Protein AF-A0A9P8ACZ1-F1 (afdb_monomer_lite)

Radius of gyration: 24.92 Å; chains: 1; bounding box: 60×39×73 Å

Foldseek 3Di:
DDQLVVQLVQLVVQAPDPSVVSSVVSVLVVLVVVLVVVVVVVVVVVVVVVVVVVVVVVVPPDDDDDDDDDDDPPPPPVPPPDSPDDRDDDDDDDDPPNCPVVSQVVSCVVVVHDDDDDDPVVVPPPPPDDDDVPPPPDPDDPDPPPDDDD

pLDDT: mean 72.42, std 18.94, range [36.62, 94.25]

Sequence (150 aa):
MATPRQLVEFLNQYIVGQENAKKVLSVAVFNHYSRVRANLSMVQAREDAYRNEVEQSENGIRTANIRPLRSQSSLLLPNPPSPMIEKSNVLVIGPTGSGKTLLARTLAKVLDVPFSVSDATSFTQAGCQSLSLRVPIDFSKKLCRRRRGR

Structure (mmCIF, N/CA/C/O backbone):
data_AF-A0A9P8ACZ1-F1
#
_entry.id   AF-A0A9P8ACZ1-F1
#
loop_
_atom_site.group_PDB
_atom_site.id
_atom_site.type_symbol
_atom_site.label_atom_id
_atom_site.label_alt_id
_atom_site.label_comp_id
_atom_site.label_asym_id
_atom_site.label_entity_id
_atom_site.label_seq_id
_atom_site.pdbx_PDB_ins_code
_atom_site.Cartn_x
_atom_site.Cartn_y
_atom_site.Cartn_z
_atom_site.occupancy
_atom_site.B_iso_or_equiv
_atom_site.auth_seq_id
_atom_site.auth_comp_id
_atom_site.auth_asym_id
_atom_site.auth_atom_id
_atom_site.pdbx_PDB_model_num
ATOM 1 N N . MET A 1 1 ? 0.980 1.783 -13.395 1.00 67.25 1 MET A N 1
ATOM 2 C CA . MET A 1 1 ? 1.137 1.891 -11.927 1.00 67.25 1 MET A CA 1
ATOM 3 C C . MET A 1 1 ? 0.516 3.202 -11.492 1.00 67.25 1 MET A C 1
ATOM 5 O O . MET A 1 1 ? 0.812 4.213 -12.118 1.00 67.25 1 MET A O 1
ATOM 9 N N . ALA A 1 2 ? -0.370 3.175 -10.496 1.00 80.75 2 ALA A N 1
ATOM 10 C CA . ALA A 1 2 ? -1.020 4.380 -9.985 1.00 80.75 2 ALA A CA 1
ATOM 11 C C . ALA A 1 2 ? 0.007 5.344 -9.369 1.00 80.75 2 ALA A C 1
ATOM 13 O O . ALA A 1 2 ? 1.025 4.914 -8.818 1.00 80.75 2 ALA A O 1
ATOM 14 N N . THR A 1 3 ? -0.259 6.648 -9.455 1.00 90.81 3 THR A N 1
ATOM 15 C CA . THR A 1 3 ? 0.575 7.643 -8.765 1.00 90.81 3 THR A CA 1
ATOM 16 C C . THR A 1 3 ? 0.344 7.562 -7.248 1.00 90.81 3 THR A C 1
ATOM 18 O O . THR A 1 3 ? -0.754 7.196 -6.819 1.00 90.81 3 THR A O 1
ATOM 21 N N . PRO A 1 4 ? 1.322 7.938 -6.398 1.00 92.19 4 PRO A N 1
ATOM 22 C CA . PRO A 1 4 ? 1.141 7.905 -4.943 1.00 92.19 4 PRO A CA 1
ATOM 23 C C . PRO A 1 4 ? -0.075 8.707 -4.464 1.00 92.19 4 PRO A C 1
ATOM 25 O O . PRO A 1 4 ? -0.735 8.315 -3.509 1.00 92.19 4 PRO A O 1
ATOM 28 N N . ARG A 1 5 ? -0.399 9.816 -5.145 1.00 93.25 5 ARG A N 1
ATOM 29 C CA . ARG A 1 5 ? -1.576 10.645 -4.838 1.00 93.25 5 ARG A CA 1
ATOM 30 C C . ARG A 1 5 ? -2.878 9.898 -5.093 1.00 93.25 5 ARG A C 1
ATOM 32 O O . ARG A 1 5 ? -3.735 9.861 -4.219 1.00 93.25 5 ARG A O 1
ATOM 39 N N . GLN A 1 6 ? -2.973 9.257 -6.253 1.00 92.75 6 GLN A N 1
ATOM 40 C CA . GLN A 1 6 ? -4.128 8.453 -6.625 1.00 92.75 6 GLN A CA 1
ATOM 41 C C . GLN A 1 6 ? -4.327 7.286 -5.646 1.00 92.75 6 GLN A C 1
ATOM 43 O O . GLN A 1 6 ? -5.449 6.986 -5.254 1.00 92.75 6 GLN A O 1
ATOM 48 N N . LEU A 1 7 ? -3.238 6.669 -5.176 1.00 92.19 7 LEU A N 1
ATOM 49 C CA . LEU A 1 7 ? -3.311 5.599 -4.181 1.00 92.19 7 LEU A CA 1
ATOM 50 C C . LEU A 1 7 ? -3.844 6.094 -2.825 1.00 92.19 7 LEU A C 1
ATOM 52 O O . LEU A 1 7 ? -4.696 5.436 -2.231 1.00 92.19 7 LEU A O 1
ATOM 56 N N . VAL A 1 8 ? -3.406 7.268 -2.355 1.00 93.44 8 VAL A N 1
ATOM 57 C CA . VAL A 1 8 ? -3.961 7.895 -1.139 1.00 93.44 8 VAL A CA 1
ATOM 58 C C . VAL A 1 8 ? -5.454 8.179 -1.298 1.00 93.44 8 VAL A C 1
ATOM 60 O O . VAL A 1 8 ? -6.221 7.929 -0.370 1.00 93.44 8 VAL A O 1
ATOM 63 N N . GLU A 1 9 ? -5.872 8.672 -2.461 1.00 92.56 9 GLU A N 1
ATOM 64 C CA . GLU A 1 9 ? -7.270 8.988 -2.751 1.00 92.56 9 GLU A CA 1
ATOM 65 C C . GLU A 1 9 ? -8.164 7.743 -2.707 1.00 92.56 9 GLU A C 1
ATOM 67 O O . GLU A 1 9 ? -9.210 7.759 -2.059 1.00 92.56 9 GLU A O 1
ATOM 72 N N . PHE A 1 10 ? -7.703 6.622 -3.266 1.00 90.56 10 PHE A N 1
ATOM 73 C CA . PHE A 1 10 ? -8.392 5.340 -3.115 1.00 90.56 10 PHE A CA 1
ATOM 74 C C . PHE A 1 10 ? -8.430 4.861 -1.659 1.00 90.56 10 PHE A C 1
ATOM 76 O O . PHE A 1 10 ? -9.474 4.418 -1.185 1.00 90.56 10 PHE A O 1
ATOM 83 N N . LEU A 1 11 ? -7.329 4.981 -0.907 1.00 91.62 11 LEU A N 1
ATOM 84 C CA . LEU A 1 11 ? -7.305 4.604 0.512 1.00 91.62 11 LEU A CA 1
ATOM 85 C C . LEU A 1 11 ? -8.270 5.446 1.363 1.00 91.62 11 LEU A C 1
ATOM 87 O O . LEU A 1 11 ? -8.793 4.939 2.356 1.00 91.62 11 LEU A O 1
ATOM 91 N N . ASN A 1 12 ? -8.544 6.697 0.978 1.00 93.31 12 ASN A N 1
ATOM 92 C CA . ASN A 1 12 ? -9.502 7.561 1.673 1.00 93.31 12 ASN A CA 1
ATOM 93 C C . ASN A 1 12 ? -10.936 7.008 1.644 1.00 93.31 12 ASN A C 1
ATOM 95 O O . ASN A 1 12 ? -11.677 7.243 2.593 1.00 93.31 12 ASN A O 1
ATOM 99 N N . GLN A 1 13 ? -11.317 6.248 0.612 1.00 91.62 13 GLN A N 1
ATOM 100 C CA . GLN A 1 13 ? -12.666 5.674 0.492 1.00 91.62 13 GLN A CA 1
ATOM 101 C C . GLN A 1 13 ? -12.935 4.563 1.517 1.00 91.62 13 GLN A C 1
ATOM 103 O O . GLN A 1 13 ? -14.079 4.312 1.883 1.00 91.62 13 GLN A O 1
ATOM 108 N N . TYR A 1 14 ? -11.880 3.901 1.993 1.00 90.31 14 TYR A N 1
ATOM 109 C CA . TYR A 1 14 ? -11.982 2.762 2.907 1.00 90.31 14 TYR A CA 1
ATOM 110 C C . TYR A 1 14 ? -11.518 3.087 4.330 1.00 90.31 14 TYR A C 1
ATOM 112 O O . TYR A 1 14 ? -11.825 2.344 5.261 1.00 90.31 14 TYR A O 1
ATOM 120 N N . ILE A 1 15 ? -10.713 4.142 4.500 1.00 91.44 15 ILE A N 1
ATOM 121 C CA . ILE A 1 15 ? -10.006 4.442 5.747 1.00 91.44 15 ILE A CA 1
ATOM 122 C C . ILE A 1 15 ? -10.133 5.930 6.048 1.00 91.44 15 ILE A C 1
ATOM 124 O O . ILE A 1 15 ? -9.483 6.784 5.431 1.00 91.44 15 ILE A O 1
ATOM 128 N N . VAL A 1 16 ? -10.950 6.213 7.056 1.00 91.38 16 VAL A N 1
ATOM 129 C CA . VAL A 1 16 ? -11.166 7.560 7.581 1.00 91.38 16 VAL A CA 1
ATOM 130 C C . VAL A 1 16 ? -9.985 7.956 8.474 1.00 91.38 16 VAL A C 1
ATOM 132 O O . VAL A 1 16 ? -9.544 7.175 9.319 1.00 91.38 16 VAL A O 1
ATOM 135 N N . GLY A 1 17 ? -9.462 9.170 8.280 1.00 91.19 17 GLY A N 1
ATOM 136 C CA . GLY A 1 17 ? -8.297 9.690 9.010 1.00 91.19 17 GLY A CA 1
ATOM 137 C C . GLY A 1 17 ? -6.965 9.051 8.594 1.00 91.19 17 GLY A C 1
ATOM 138 O O . GLY A 1 17 ? -6.853 8.481 7.510 1.00 91.19 17 GLY A O 1
ATOM 139 N N . GLN A 1 18 ? -5.948 9.116 9.462 1.00 89.75 18 GLN A N 1
ATOM 140 C CA . GLN A 1 18 ? -4.637 8.463 9.275 1.00 89.75 18 GLN A CA 1
ATOM 141 C C . GLN A 1 18 ? -3.892 8.919 8.001 1.00 89.75 18 GLN A C 1
ATOM 143 O O . GLN A 1 18 ? -3.336 8.114 7.247 1.00 89.75 18 GLN A O 1
ATOM 148 N N . GLU A 1 19 ? -3.869 10.227 7.742 1.00 92.94 19 GLU A N 1
ATOM 149 C CA . GLU A 1 19 ? -3.320 10.841 6.525 1.00 92.94 19 GLU A CA 1
ATOM 150 C C . GLU A 1 19 ? -1.836 10.514 6.348 1.00 92.94 19 GLU A C 1
ATOM 152 O O . GLU A 1 19 ? -1.396 10.164 5.250 1.00 92.94 19 GLU A O 1
ATOM 157 N N . ASN A 1 20 ? -1.069 10.576 7.439 1.00 92.31 20 ASN A N 1
ATOM 158 C CA . ASN A 1 20 ? 0.360 10.272 7.419 1.00 92.31 20 ASN A CA 1
ATOM 159 C C . ASN A 1 20 ? 0.619 8.804 7.067 1.00 92.31 20 ASN A C 1
ATOM 161 O O . ASN A 1 20 ? 1.460 8.525 6.214 1.00 92.31 20 ASN A O 1
ATOM 165 N N . ALA A 1 21 ? -0.141 7.869 7.643 1.00 92.31 21 ALA A N 1
ATOM 166 C CA . ALA A 1 21 ? 0.013 6.446 7.346 1.00 92.31 21 ALA A CA 1
ATOM 167 C C . ALA A 1 21 ? -0.293 6.140 5.871 1.00 92.31 21 ALA A C 1
ATOM 169 O O . ALA A 1 21 ? 0.463 5.418 5.220 1.00 92.31 21 ALA A O 1
ATOM 170 N N . LYS A 1 22 ? -1.354 6.743 5.315 1.00 92.88 22 LYS A N 1
ATOM 171 C CA . LYS A 1 22 ? -1.717 6.593 3.897 1.00 92.88 22 LYS A CA 1
ATOM 172 C C . LYS A 1 22 ? -0.626 7.121 2.965 1.00 92.88 22 LYS A C 1
ATOM 174 O O . LYS A 1 22 ? -0.267 6.437 2.005 1.00 92.88 22 LYS A O 1
ATOM 179 N N . LYS A 1 23 ? -0.062 8.298 3.257 1.00 93.50 23 LYS A N 1
ATOM 180 C CA . LYS A 1 23 ? 1.035 8.888 2.470 1.00 93.50 23 LYS A CA 1
ATOM 181 C C . LYS A 1 23 ? 2.289 8.014 2.504 1.00 93.50 23 LYS A C 1
ATOM 183 O O . LYS A 1 23 ? 2.814 7.677 1.445 1.00 93.50 23 LYS A O 1
ATOM 188 N N . VAL A 1 24 ? 2.730 7.607 3.698 1.00 92.69 24 VAL A N 1
ATOM 189 C CA . VAL A 1 24 ? 3.936 6.780 3.876 1.00 92.69 24 VAL A CA 1
ATOM 190 C C . VAL A 1 24 ? 3.791 5.443 3.156 1.00 92.69 24 VAL A C 1
ATOM 192 O O . VAL A 1 24 ? 4.68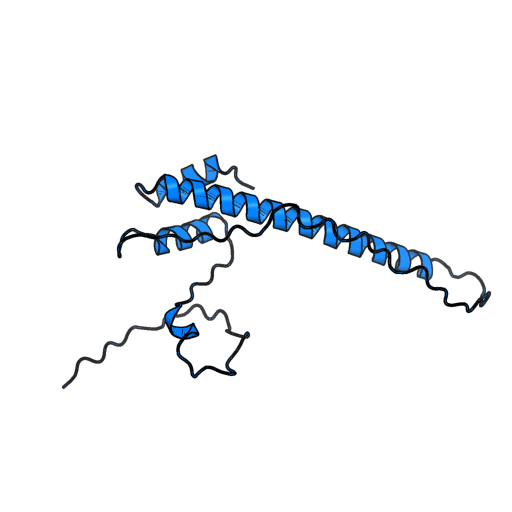6 5.055 2.409 1.00 92.69 24 VAL A O 1
ATOM 195 N N . LEU A 1 25 ? 2.650 4.765 3.309 1.00 91.50 25 LEU A N 1
ATOM 196 C CA . LEU A 1 25 ? 2.394 3.508 2.606 1.00 91.50 25 LEU A CA 1
ATOM 197 C C . LEU A 1 25 ? 2.379 3.680 1.091 1.00 91.50 25 LEU A C 1
ATOM 199 O O . LEU A 1 25 ? 2.949 2.856 0.382 1.00 91.50 25 LEU A O 1
ATOM 203 N N . SER A 1 26 ? 1.769 4.755 0.594 1.00 92.12 26 SER A N 1
ATOM 204 C CA . SER A 1 26 ? 1.680 4.989 -0.846 1.00 92.12 26 SER A CA 1
ATOM 205 C C . SER A 1 26 ? 3.055 5.212 -1.474 1.00 92.12 26 SER A C 1
ATOM 207 O O . SER A 1 26 ? 3.355 4.647 -2.525 1.00 92.12 26 SER A O 1
ATOM 209 N N . VAL A 1 27 ? 3.922 5.976 -0.803 1.00 91.94 27 VAL A N 1
ATOM 210 C CA . VAL A 1 27 ? 5.313 6.174 -1.234 1.00 91.94 27 VAL A CA 1
ATOM 211 C C . VAL A 1 27 ? 6.109 4.872 -1.127 1.00 91.94 27 VAL A C 1
ATOM 213 O O . VAL A 1 27 ? 6.811 4.513 -2.068 1.00 91.94 27 VAL A O 1
ATOM 216 N N . ALA A 1 28 ? 5.969 4.124 -0.029 1.00 91.31 28 ALA A N 1
ATOM 217 C CA . ALA A 1 28 ? 6.675 2.858 0.160 1.00 91.31 28 ALA A CA 1
ATOM 218 C C . ALA A 1 28 ? 6.324 1.830 -0.929 1.00 91.31 28 ALA A C 1
ATOM 220 O O . ALA A 1 28 ? 7.219 1.197 -1.490 1.00 91.31 28 ALA A O 1
ATOM 221 N N . VAL A 1 29 ? 5.040 1.703 -1.276 1.00 90.12 29 VAL A N 1
ATOM 222 C CA . VAL A 1 29 ? 4.567 0.838 -2.367 1.00 90.12 29 VAL A CA 1
ATOM 223 C C . VAL A 1 29 ? 5.116 1.298 -3.711 1.00 90.12 29 VAL A C 1
ATOM 225 O O . VAL A 1 29 ? 5.624 0.482 -4.478 1.00 90.12 29 VAL A O 1
ATOM 228 N N . PHE A 1 30 ? 5.038 2.595 -4.005 1.00 90.50 30 PHE A N 1
ATOM 229 C CA . PHE A 1 30 ? 5.541 3.137 -5.263 1.00 90.50 30 PHE A CA 1
ATOM 230 C C . PHE A 1 30 ? 7.046 2.888 -5.425 1.00 90.50 30 PHE A C 1
ATOM 232 O O . PHE A 1 30 ? 7.502 2.440 -6.482 1.00 90.50 30 PHE A O 1
ATOM 239 N N . ASN A 1 31 ? 7.807 3.099 -4.351 1.00 89.88 31 ASN A N 1
ATOM 240 C CA . ASN A 1 31 ? 9.234 2.807 -4.309 1.00 89.88 31 ASN A CA 1
ATOM 241 C C . ASN A 1 31 ? 9.486 1.307 -4.491 1.00 89.88 31 ASN A C 1
ATOM 243 O O . ASN A 1 31 ? 10.347 0.919 -5.277 1.00 89.88 31 ASN A O 1
ATOM 247 N N . HIS A 1 32 ?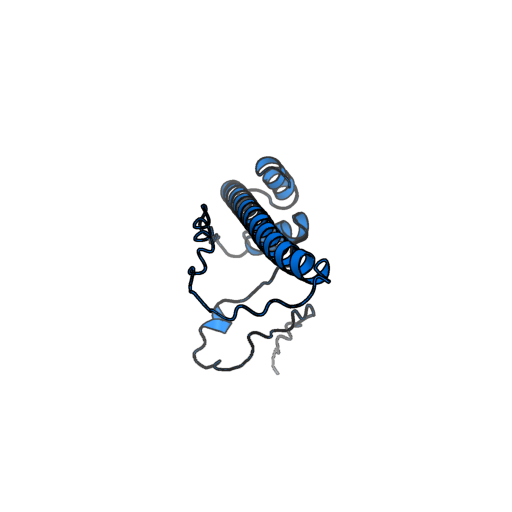 8.708 0.450 -3.827 1.00 88.19 32 HIS A N 1
ATOM 248 C CA . HIS A 1 32 ? 8.813 -0.998 -3.977 1.00 88.19 32 HIS A CA 1
ATOM 249 C C . HIS A 1 32 ? 8.601 -1.444 -5.431 1.00 88.19 32 HIS A C 1
ATOM 251 O O . HIS A 1 32 ? 9.458 -2.130 -5.986 1.00 88.19 32 HIS A O 1
ATOM 257 N N . TYR A 1 33 ? 7.525 -0.998 -6.080 1.00 88.12 33 TYR A N 1
ATOM 258 C CA . TYR A 1 33 ? 7.241 -1.339 -7.475 1.00 88.12 33 TYR A CA 1
ATOM 259 C C . TYR A 1 33 ? 8.280 -0.795 -8.453 1.00 88.12 33 TYR A C 1
ATOM 261 O O . TYR A 1 33 ? 8.655 -1.485 -9.402 1.00 88.12 33 TYR A O 1
ATOM 269 N N . SER A 1 34 ? 8.780 0.419 -8.212 1.00 87.50 34 SER A N 1
ATOM 270 C CA . SER A 1 34 ? 9.839 1.012 -9.033 1.00 87.50 34 SER A CA 1
ATOM 271 C C . SER A 1 34 ? 11.107 0.158 -9.001 1.00 87.50 34 SER A C 1
ATOM 273 O O . SER A 1 34 ? 11.710 -0.086 -10.045 1.00 87.50 34 SER A O 1
ATOM 275 N N . ARG A 1 35 ? 11.454 -0.379 -7.824 1.00 84.12 35 ARG A N 1
ATOM 276 C CA . ARG A 1 35 ? 12.580 -1.308 -7.653 1.00 84.12 35 ARG A CA 1
ATOM 277 C C . ARG A 1 35 ? 12.344 -2.642 -8.350 1.00 84.12 35 ARG A C 1
ATOM 279 O O . ARG A 1 35 ? 13.221 -3.114 -9.062 1.00 84.12 35 ARG A O 1
ATOM 286 N N . VAL A 1 36 ? 11.166 -3.243 -8.169 1.00 85.62 36 VAL A N 1
ATOM 287 C CA . VAL A 1 36 ? 10.831 -4.541 -8.783 1.00 85.62 36 VAL A CA 1
ATOM 288 C C . VAL A 1 36 ? 10.905 -4.458 -10.307 1.00 85.62 36 VAL A C 1
ATOM 290 O O . VAL A 1 36 ? 11.496 -5.329 -10.937 1.00 85.62 36 VAL A O 1
ATOM 293 N N . ARG A 1 37 ? 10.379 -3.382 -10.902 1.00 86.50 37 ARG A N 1
ATOM 294 C CA . ARG A 1 37 ? 10.412 -3.184 -12.355 1.00 86.50 37 ARG A CA 1
ATOM 295 C C . ARG A 1 37 ? 11.834 -2.998 -12.893 1.00 86.50 37 ARG A C 1
ATOM 297 O O . ARG A 1 37 ? 12.159 -3.590 -13.914 1.00 86.50 37 ARG A O 1
ATOM 304 N N . ALA A 1 38 ? 12.673 -2.224 -12.201 1.00 84.19 38 ALA A N 1
ATOM 305 C CA . ALA A 1 38 ? 14.078 -2.054 -12.579 1.00 84.19 38 ALA A CA 1
ATOM 306 C C . ALA A 1 38 ? 14.852 -3.384 -12.513 1.00 84.19 38 ALA A C 1
ATOM 308 O O . ALA A 1 38 ? 15.597 -3.724 -13.432 1.00 84.19 38 ALA A O 1
ATOM 309 N N . ASN A 1 39 ? 14.614 -4.181 -11.469 1.00 82.38 39 ASN A N 1
ATOM 310 C CA . ASN A 1 39 ? 15.221 -5.504 -11.339 1.00 82.38 39 ASN A CA 1
ATOM 311 C C . ASN A 1 39 ? 14.763 -6.453 -12.455 1.00 82.38 39 ASN A C 1
ATOM 313 O O . ASN A 1 39 ? 15.593 -7.157 -13.022 1.00 82.38 39 ASN A O 1
ATOM 317 N N . LEU A 1 40 ? 13.471 -6.446 -12.805 1.00 83.44 40 LEU A N 1
ATOM 318 C CA . LEU A 1 40 ? 12.939 -7.286 -13.879 1.00 83.44 40 LEU A CA 1
ATOM 319 C C . LEU A 1 40 ? 13.587 -6.957 -15.230 1.00 83.44 40 LEU A C 1
ATOM 321 O O . LEU A 1 40 ? 14.013 -7.873 -15.926 1.00 83.44 40 LEU A O 1
ATOM 325 N N . SER A 1 41 ? 13.749 -5.670 -15.560 1.00 82.38 41 SER A N 1
ATOM 326 C CA . SER A 1 41 ? 14.438 -5.273 -16.795 1.00 82.38 41 SER A CA 1
ATOM 327 C C . SER A 1 41 ? 15.900 -5.730 -16.841 1.00 82.38 41 SER A C 1
ATOM 329 O O . SER A 1 41 ? 16.389 -6.101 -17.903 1.00 82.38 41 SER A O 1
ATOM 331 N N . MET A 1 42 ? 16.600 -5.754 -15.699 1.00 75.88 42 MET A N 1
ATOM 332 C CA . MET A 1 42 ? 17.982 -6.251 -15.647 1.00 75.88 42 MET A CA 1
ATOM 333 C C . MET A 1 42 ? 18.066 -7.769 -15.801 1.00 75.88 42 MET A C 1
ATOM 335 O O . MET A 1 42 ? 19.005 -8.263 -16.421 1.00 75.88 42 MET A O 1
ATOM 339 N N . VAL A 1 43 ? 17.111 -8.512 -15.236 1.00 78.88 43 VAL A N 1
ATOM 340 C CA . VAL A 1 43 ? 17.039 -9.971 -15.402 1.00 78.88 43 VAL A CA 1
ATOM 341 C C . VAL A 1 43 ? 16.761 -10.319 -16.862 1.00 78.88 43 VAL A C 1
ATOM 343 O O . VAL A 1 43 ? 17.506 -11.110 -17.427 1.00 78.88 43 VAL A O 1
ATOM 346 N N . GLN A 1 44 ? 15.790 -9.653 -17.494 1.00 81.25 44 GLN A N 1
ATOM 347 C CA . GLN A 1 44 ? 15.483 -9.837 -18.917 1.00 81.25 44 GLN A CA 1
ATOM 348 C C . GLN A 1 44 ? 16.700 -9.547 -19.804 1.00 81.25 44 GLN A C 1
ATOM 350 O O . GLN A 1 44 ? 17.073 -10.383 -20.616 1.00 81.25 44 GLN A O 1
ATOM 355 N N . ALA A 1 45 ? 17.402 -8.429 -19.578 1.00 77.69 45 ALA A N 1
ATOM 356 C CA . ALA A 1 45 ? 18.608 -8.098 -20.339 1.00 77.69 45 ALA A CA 1
ATOM 357 C C . ALA A 1 45 ? 19.733 -9.144 -20.186 1.00 77.69 45 ALA A C 1
ATOM 359 O O . ALA A 1 45 ? 20.481 -9.390 -21.131 1.00 77.69 45 ALA A O 1
ATOM 360 N N . ARG A 1 46 ? 19.862 -9.772 -19.007 1.00 74.69 46 ARG A N 1
ATOM 361 C CA . ARG A 1 46 ? 20.816 -10.873 -18.781 1.00 74.69 46 ARG A CA 1
ATOM 362 C C . ARG A 1 46 ? 20.390 -12.160 -19.485 1.00 74.69 46 ARG A C 1
ATOM 364 O O . ARG A 1 46 ? 21.242 -12.838 -20.050 1.00 74.69 46 ARG A O 1
ATOM 371 N N . GLU A 1 47 ? 19.102 -12.491 -19.451 1.00 78.31 47 GLU A N 1
ATOM 372 C CA . GLU A 1 47 ? 18.550 -13.661 -20.141 1.00 78.31 47 GLU A CA 1
ATOM 373 C C . GLU A 1 47 ? 18.668 -13.526 -21.663 1.00 78.31 47 GLU A C 1
ATOM 375 O O . GLU A 1 47 ? 19.065 -14.483 -22.323 1.00 78.31 47 GLU A O 1
ATOM 380 N N . ASP A 1 48 ? 18.401 -12.341 -22.216 1.00 77.69 48 ASP A N 1
ATOM 381 C CA . ASP A 1 48 ? 18.543 -12.067 -23.649 1.00 77.69 48 ASP A CA 1
ATOM 382 C C . ASP A 1 48 ? 20.016 -12.103 -24.088 1.00 77.69 48 ASP A C 1
ATOM 384 O O . ASP A 1 48 ? 20.329 -12.653 -25.143 1.00 77.69 48 ASP A O 1
ATOM 388 N N . ALA A 1 49 ? 20.945 -11.588 -23.271 1.00 74.62 49 ALA A N 1
ATOM 389 C CA . ALA A 1 49 ? 22.382 -11.707 -23.535 1.00 74.62 49 ALA A CA 1
ATOM 390 C C . ALA A 1 49 ? 22.831 -13.178 -23.596 1.00 74.62 49 ALA A C 1
ATOM 392 O O . ALA A 1 49 ? 23.516 -13.565 -24.538 1.00 74.62 49 ALA A O 1
ATOM 393 N N . TYR A 1 50 ? 22.379 -14.010 -22.651 1.00 73.50 50 TYR A N 1
ATOM 394 C CA . TYR A 1 50 ? 22.663 -15.446 -22.660 1.00 73.50 50 TYR A CA 1
ATOM 395 C C . TYR A 1 50 ? 22.030 -16.157 -23.866 1.00 73.50 50 TYR A C 1
ATOM 397 O O . TYR A 1 50 ? 22.680 -16.969 -24.520 1.00 73.50 50 TYR A O 1
ATOM 405 N N . ARG A 1 51 ? 20.776 -15.830 -24.207 1.00 75.12 51 ARG A N 1
ATOM 406 C CA . ARG A 1 51 ? 20.077 -16.447 -25.344 1.00 75.12 51 ARG A CA 1
ATOM 407 C C . ARG A 1 51 ? 20.775 -16.149 -26.674 1.00 75.12 51 ARG A C 1
ATOM 409 O O . ARG A 1 51 ? 20.935 -17.054 -27.486 1.00 75.12 51 ARG A O 1
ATOM 416 N N . ASN A 1 52 ? 21.260 -14.920 -26.861 1.00 68.69 52 ASN A N 1
ATOM 417 C CA . ASN A 1 52 ? 21.995 -14.523 -28.064 1.00 68.69 52 ASN A CA 1
ATOM 418 C C . ASN A 1 52 ? 23.329 -15.277 -28.232 1.00 68.69 52 ASN A C 1
ATOM 420 O O . ASN A 1 52 ? 23.711 -15.587 -29.359 1.00 68.69 52 ASN A O 1
ATOM 424 N N . GLU A 1 53 ? 24.031 -15.609 -27.142 1.00 65.38 53 GLU A N 1
ATOM 425 C CA . GLU A 1 53 ? 25.256 -16.427 -27.199 1.00 65.38 53 GLU A CA 1
ATOM 426 C C . GLU A 1 53 ? 24.963 -17.885 -27.613 1.00 65.38 53 GLU A C 1
ATOM 428 O O . GLU A 1 53 ? 25.734 -18.494 -28.364 1.00 65.38 53 GLU A O 1
ATOM 433 N N . VAL A 1 54 ? 23.825 -18.440 -27.175 1.00 64.56 54 VAL A N 1
ATOM 434 C CA . VAL A 1 54 ? 23.386 -19.802 -27.532 1.00 64.56 54 VAL A CA 1
ATOM 435 C C . VAL A 1 54 ? 22.902 -19.879 -28.990 1.00 64.56 54 VAL A C 1
ATOM 437 O O . VAL A 1 54 ? 23.310 -20.770 -29.730 1.00 64.56 54 VAL A O 1
ATOM 440 N N . GLU A 1 55 ? 22.112 -18.914 -29.466 1.00 59.81 55 GLU A N 1
ATOM 441 C CA . GLU A 1 55 ? 21.638 -18.904 -30.864 1.00 59.81 55 GLU A CA 1
ATOM 442 C C . GLU A 1 55 ? 22.775 -18.673 -31.882 1.00 59.81 55 GLU A C 1
ATOM 444 O O . GLU A 1 55 ? 22.740 -19.193 -33.002 1.00 59.81 55 GLU A O 1
ATOM 449 N N . GLN A 1 56 ? 23.831 -17.944 -31.500 1.00 56.34 56 GLN A N 1
ATOM 450 C CA . GLN A 1 56 ? 25.032 -17.785 -32.331 1.00 56.34 56 GLN A CA 1
ATOM 451 C C . GLN A 1 56 ? 25.8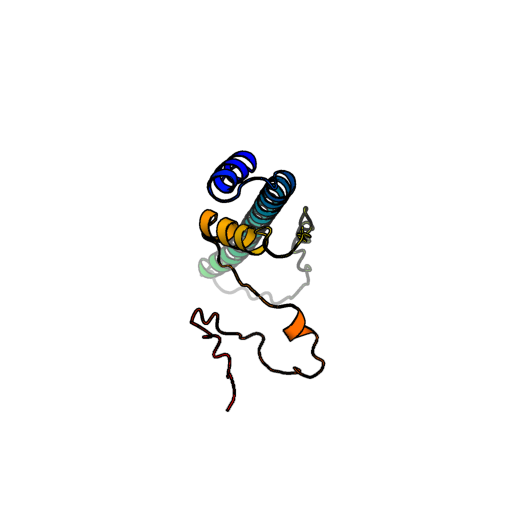50 -19.077 -32.464 1.00 56.34 56 GLN A C 1
ATOM 453 O O . GLN A 1 56 ? 26.572 -19.234 -33.451 1.00 56.34 56 GLN A O 1
ATOM 458 N N . SER A 1 57 ? 25.738 -20.005 -31.508 1.00 54.66 57 SER A N 1
ATOM 459 C CA . SER A 1 57 ? 26.435 -21.293 -31.556 1.00 54.66 57 SER A CA 1
ATOM 460 C C . SER A 1 57 ? 25.663 -22.370 -32.332 1.00 54.66 57 SER A C 1
ATOM 462 O O . SER A 1 57 ? 26.302 -23.212 -32.961 1.00 54.66 57 SER A O 1
ATOM 464 N N . GLU A 1 58 ? 24.328 -22.312 -32.398 1.00 53.84 58 GLU A N 1
ATOM 465 C CA . GLU A 1 58 ? 23.524 -23.250 -33.206 1.00 53.84 58 GLU A CA 1
ATOM 466 C C . GLU A 1 58 ? 23.447 -22.890 -34.700 1.00 53.84 58 GLU A C 1
ATOM 468 O O . GLU A 1 58 ? 23.457 -23.782 -35.548 1.00 53.84 58 GLU A O 1
ATOM 473 N N . ASN A 1 59 ? 23.477 -21.605 -35.067 1.00 53.97 59 ASN A N 1
ATOM 474 C CA . ASN A 1 59 ? 23.494 -21.195 -36.483 1.00 53.97 59 ASN A CA 1
ATOM 475 C C . ASN A 1 59 ? 24.860 -21.411 -37.175 1.00 53.97 59 ASN A C 1
ATOM 477 O O . ASN A 1 59 ? 25.031 -21.120 -38.362 1.00 53.97 59 ASN A O 1
ATOM 481 N N . GLY A 1 60 ? 25.841 -21.943 -36.445 1.00 51.09 60 GLY A N 1
ATOM 482 C CA . GLY A 1 60 ? 27.187 -22.243 -36.911 1.00 51.09 60 GLY A CA 1
ATOM 483 C C . GLY A 1 60 ? 27.404 -23.712 -37.272 1.00 51.09 60 GLY A C 1
ATOM 484 O O . GLY A 1 60 ? 28.325 -24.326 -36.740 1.00 51.09 60 GLY A O 1
ATOM 485 N N . ILE A 1 61 ? 26.663 -24.279 -38.234 1.00 52.44 61 ILE A N 1
ATOM 486 C CA . ILE A 1 61 ? 27.180 -25.445 -38.976 1.00 52.44 61 ILE A CA 1
ATOM 487 C C . ILE A 1 61 ? 28.306 -24.937 -39.891 1.00 52.44 61 ILE A C 1
ATOM 489 O O . ILE A 1 61 ? 28.114 -24.662 -41.075 1.00 52.44 61 ILE A O 1
ATOM 493 N N . ARG A 1 62 ? 29.505 -24.757 -39.333 1.00 54.03 62 ARG A N 1
ATOM 494 C CA . ARG A 1 62 ? 30.750 -24.594 -40.089 1.00 54.03 62 ARG A CA 1
ATOM 495 C C . ARG A 1 62 ? 31.803 -25.527 -39.504 1.00 54.03 62 ARG A C 1
ATOM 497 O O . ARG A 1 62 ? 32.014 -25.573 -38.298 1.00 54.03 62 ARG A O 1
ATOM 504 N N . THR A 1 63 ? 32.406 -26.293 -40.405 1.00 50.22 63 THR A N 1
ATOM 505 C CA . THR A 1 63 ? 33.415 -27.340 -40.224 1.00 50.22 63 THR A CA 1
ATOM 506 C C . THR A 1 63 ? 34.374 -27.085 -39.058 1.00 50.22 63 THR A C 1
ATOM 508 O O . THR A 1 63 ? 34.970 -26.015 -38.950 1.00 50.22 63 THR A O 1
ATOM 511 N N . ALA A 1 64 ? 34.524 -28.098 -38.201 1.00 49.25 64 ALA A N 1
ATOM 512 C CA . ALA A 1 64 ? 35.308 -28.066 -36.974 1.00 49.25 64 ALA A CA 1
ATOM 513 C C . ALA A 1 64 ? 36.738 -27.541 -37.182 1.00 49.25 64 ALA A C 1
ATOM 515 O O . ALA A 1 64 ? 37.544 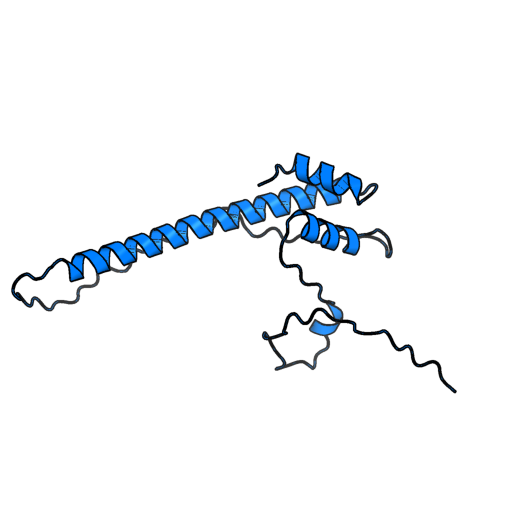-28.160 -37.873 1.00 49.25 64 ALA A O 1
ATOM 516 N N . ASN A 1 65 ? 37.081 -26.452 -36.490 1.00 52.12 65 ASN A N 1
ATOM 517 C CA . ASN A 1 65 ? 38.461 -26.174 -36.114 1.00 52.12 65 ASN A CA 1
ATOM 518 C C . ASN A 1 65 ? 38.514 -26.075 -34.587 1.00 52.12 65 ASN A C 1
ATOM 520 O O . ASN A 1 65 ? 38.173 -25.053 -33.992 1.00 52.12 65 ASN A O 1
ATOM 524 N N . ILE A 1 66 ? 38.859 -27.194 -33.951 1.00 55.94 66 ILE A N 1
ATOM 525 C CA . ILE A 1 66 ? 38.965 -27.310 -32.499 1.00 55.94 66 ILE A CA 1
ATOM 526 C C . ILE A 1 66 ? 40.197 -26.511 -32.065 1.00 55.94 66 ILE A C 1
ATOM 528 O O . ILE A 1 66 ? 41.329 -26.965 -32.207 1.00 55.94 66 ILE A O 1
ATOM 532 N N . ARG A 1 67 ? 39.979 -25.320 -31.503 1.00 49.34 67 ARG A N 1
ATOM 533 C CA . ARG A 1 67 ? 40.949 -24.667 -30.617 1.00 49.34 67 ARG A CA 1
ATOM 534 C C . ARG A 1 67 ? 40.456 -24.818 -29.182 1.00 49.34 67 ARG A C 1
ATOM 536 O O . ARG A 1 67 ? 39.578 -24.061 -28.771 1.00 49.34 67 ARG A O 1
ATOM 543 N N . PRO A 1 68 ? 40.992 -25.767 -28.399 1.00 63.06 68 PRO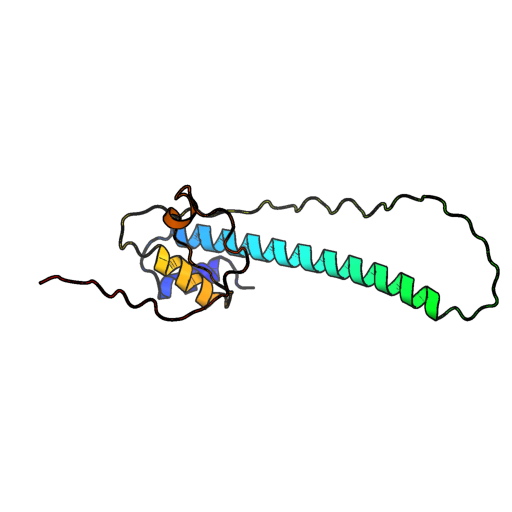 A N 1
ATOM 544 C CA . PRO A 1 68 ? 40.693 -25.832 -26.987 1.00 63.06 68 PRO A CA 1
ATOM 545 C C . PRO A 1 68 ? 41.695 -24.922 -26.274 1.00 63.06 68 PRO A C 1
ATOM 547 O O . PRO A 1 68 ? 42.849 -25.297 -26.110 1.00 63.06 68 PRO A O 1
ATOM 550 N N . LEU A 1 69 ? 41.287 -23.723 -25.850 1.00 48.72 69 LEU A N 1
ATOM 551 C CA . LEU A 1 69 ? 41.964 -23.071 -24.727 1.00 48.72 69 LEU A CA 1
ATOM 552 C C . LEU A 1 69 ? 41.051 -22.098 -23.979 1.00 48.72 69 LEU A C 1
ATOM 554 O O . LEU A 1 69 ? 40.877 -20.931 -24.308 1.00 48.72 69 LEU A O 1
ATOM 558 N N . ARG A 1 70 ? 40.507 -22.658 -22.905 1.00 57.94 70 ARG A N 1
ATOM 559 C CA . ARG A 1 70 ? 40.175 -22.030 -21.631 1.00 57.94 70 ARG A CA 1
ATOM 560 C C . ARG A 1 70 ? 41.161 -20.898 -21.273 1.00 57.94 70 ARG A C 1
ATOM 562 O O . ARG A 1 70 ? 42.200 -21.157 -20.678 1.00 57.94 70 ARG A O 1
ATOM 569 N N . SER A 1 71 ? 40.798 -19.649 -21.545 1.00 45.41 71 SER A N 1
ATOM 570 C CA . SER A 1 71 ? 41.242 -18.488 -20.760 1.00 45.41 71 SER A CA 1
ATOM 571 C C . SER A 1 71 ? 40.005 -17.630 -20.495 1.00 45.41 71 SER A C 1
ATOM 573 O O . SER A 1 71 ? 39.475 -16.999 -21.400 1.00 45.41 71 SER A O 1
ATOM 575 N N . GLN A 1 72 ? 39.382 -17.734 -19.321 1.00 52.06 72 GLN A N 1
ATOM 576 C CA . GLN A 1 72 ? 39.722 -16.838 -18.208 1.00 52.06 72 GLN A CA 1
ATOM 577 C C . GLN A 1 72 ? 39.750 -15.357 -18.641 1.00 52.06 72 GLN A C 1
ATOM 579 O O . GLN A 1 72 ? 40.660 -14.621 -18.292 1.00 52.06 72 GLN A O 1
ATOM 584 N N . SER A 1 73 ? 38.752 -14.895 -19.392 1.00 45.75 73 SER A N 1
ATOM 585 C CA . SER A 1 73 ? 38.245 -13.542 -19.176 1.00 45.75 73 SER A CA 1
ATOM 586 C C . SER A 1 73 ? 37.096 -13.711 -18.202 1.00 45.75 73 SER A C 1
ATOM 588 O O . SER A 1 73 ? 35.997 -14.134 -18.544 1.00 45.75 73 SER A O 1
ATOM 590 N N . SER A 1 74 ? 37.454 -13.531 -16.934 1.00 47.34 74 SER A N 1
ATOM 591 C CA . SER A 1 74 ? 36.557 -13.336 -15.808 1.00 47.34 74 SER A CA 1
ATOM 592 C C . SER A 1 74 ? 35.218 -12.787 -16.267 1.00 47.34 74 SER A C 1
ATOM 594 O O . SER A 1 74 ? 35.183 -11.754 -16.936 1.00 47.34 74 SER A O 1
ATOM 596 N N . LEU A 1 75 ? 34.162 -13.480 -15.857 1.00 50.12 75 LEU A N 1
ATOM 597 C CA . LEU A 1 75 ? 32.782 -13.036 -15.821 1.00 50.12 75 LEU A CA 1
ATOM 598 C C . LEU A 1 75 ? 32.706 -11.652 -15.161 1.00 50.12 75 LEU A C 1
ATOM 600 O O . LEU A 1 75 ? 32.274 -11.516 -14.018 1.00 50.12 75 LEU A O 1
ATOM 604 N N . LEU A 1 76 ? 33.093 -10.604 -15.883 1.00 48.19 76 LEU A N 1
ATOM 605 C CA . LEU A 1 76 ? 32.648 -9.246 -15.656 1.00 48.19 76 LEU A CA 1
ATOM 606 C C . LEU A 1 76 ? 31.198 -9.229 -16.130 1.00 48.19 76 LEU A C 1
ATOM 608 O O . LEU A 1 76 ? 30.821 -8.508 -17.046 1.00 48.19 76 LEU A O 1
ATOM 612 N N . LEU A 1 77 ? 30.364 -10.039 -15.464 1.00 53.69 77 LEU A N 1
ATOM 613 C CA . LEU A 1 77 ? 29.036 -9.589 -15.118 1.00 53.69 77 LEU A CA 1
ATOM 614 C C . LEU A 1 77 ? 29.264 -8.153 -14.652 1.00 53.69 77 LEU A C 1
ATOM 616 O O . LEU A 1 77 ? 30.008 -7.971 -13.680 1.00 53.69 77 LEU A O 1
ATOM 620 N N . PRO A 1 78 ? 28.726 -7.141 -15.356 1.00 54.41 78 PRO A N 1
ATOM 621 C CA . PRO A 1 78 ? 28.720 -5.798 -14.818 1.00 54.41 78 PRO A CA 1
ATOM 622 C C . PRO A 1 78 ? 28.196 -5.979 -13.405 1.00 54.41 78 PRO A C 1
ATOM 624 O O . PRO A 1 78 ? 27.128 -6.595 -13.250 1.00 54.41 78 PRO A O 1
ATOM 627 N N . ASN A 1 79 ? 28.998 -5.592 -12.400 1.00 53.41 79 ASN A N 1
ATOM 628 C CA . ASN A 1 79 ? 28.552 -5.595 -11.011 1.00 53.41 79 ASN A CA 1
ATOM 629 C C . ASN A 1 79 ? 27.126 -5.067 -11.073 1.00 53.41 79 ASN A C 1
ATOM 631 O O . ASN A 1 79 ? 26.971 -3.962 -11.610 1.00 53.41 79 ASN A O 1
ATOM 635 N N . PRO A 1 80 ? 26.096 -5.872 -10.712 1.00 58.84 80 PRO A N 1
ATOM 636 C CA . PRO A 1 80 ? 24.728 -5.404 -10.833 1.00 58.84 80 PRO A CA 1
ATOM 637 C C . PRO A 1 80 ? 24.738 -4.049 -10.147 1.00 58.84 80 PRO A C 1
ATOM 639 O O . PRO A 1 80 ? 25.202 -4.006 -9.000 1.00 58.84 80 PRO A O 1
ATOM 642 N N . PRO A 1 81 ? 24.388 -2.955 -10.852 1.00 59.06 81 PRO A N 1
ATOM 643 C CA . PRO A 1 81 ? 24.411 -1.647 -10.230 1.00 59.06 81 PRO A CA 1
ATOM 644 C C . PRO A 1 81 ? 23.632 -1.820 -8.939 1.00 59.06 81 PRO A C 1
ATOM 646 O O . PRO A 1 81 ? 22.524 -2.373 -8.953 1.00 59.06 81 PRO A O 1
ATOM 649 N N . SER A 1 82 ? 24.296 -1.513 -7.824 1.00 57.69 82 SER A N 1
ATOM 650 C CA . SER A 1 82 ? 23.723 -1.678 -6.498 1.00 57.69 82 SER A CA 1
ATOM 651 C C . SER A 1 82 ? 22.307 -1.122 -6.566 1.00 57.69 82 SER A C 1
ATOM 653 O O . SER A 1 82 ? 22.125 -0.036 -7.129 1.00 57.69 82 SER A O 1
ATOM 655 N N . PRO A 1 83 ? 21.282 -1.885 -6.135 1.00 55.69 83 PRO A N 1
ATOM 656 C CA . PRO A 1 83 ? 19.908 -1.461 -6.317 1.00 55.69 83 PRO A CA 1
ATOM 657 C C . PRO A 1 83 ? 19.797 -0.075 -5.702 1.00 55.69 83 PRO A C 1
ATOM 659 O O . PRO A 1 83 ? 19.961 0.083 -4.496 1.00 55.69 83 PRO A O 1
ATOM 662 N N . MET A 1 84 ? 19.569 0.924 -6.556 1.00 59.22 84 MET A N 1
ATOM 663 C CA . MET A 1 84 ? 19.774 2.345 -6.249 1.00 59.22 84 MET A CA 1
ATOM 664 C C . MET A 1 84 ? 18.877 2.849 -5.105 1.00 59.22 84 MET A C 1
ATOM 666 O O . MET A 1 84 ? 18.976 3.988 -4.665 1.00 59.22 84 MET A O 1
ATOM 670 N N . ILE A 1 85 ? 17.958 1.998 -4.651 1.00 65.31 85 ILE A N 1
ATOM 671 C CA . ILE A 1 85 ? 16.986 2.246 -3.604 1.00 65.31 85 ILE A CA 1
ATOM 672 C C . ILE A 1 85 ? 17.003 1.014 -2.690 1.00 65.31 85 ILE A C 1
ATOM 674 O O . ILE A 1 85 ? 16.826 -0.119 -3.153 1.00 65.31 85 ILE A O 1
ATOM 678 N N . GLU A 1 86 ? 17.204 1.210 -1.392 1.00 67.56 86 GLU A N 1
ATOM 679 C CA . GLU A 1 86 ? 17.100 0.152 -0.383 1.00 67.56 86 GLU A CA 1
ATOM 680 C C . GLU A 1 86 ? 15.634 -0.196 -0.071 1.00 67.56 86 GLU A C 1
ATOM 682 O O . GLU A 1 86 ? 14.697 0.521 -0.431 1.00 67.56 86 GLU A O 1
ATOM 687 N N . LYS A 1 87 ? 15.392 -1.345 0.572 1.00 76.12 87 LYS A N 1
ATOM 688 C CA . LYS A 1 87 ? 14.026 -1.761 0.921 1.00 76.12 87 LYS A CA 1
ATOM 689 C C . LYS A 1 87 ? 13.474 -0.875 2.045 1.00 76.12 87 LYS A C 1
ATOM 691 O O . LYS A 1 87 ? 13.959 -0.928 3.168 1.00 76.12 87 LYS A O 1
ATOM 696 N N . SER A 1 88 ? 12.385 -0.158 1.778 1.00 78.06 88 SER A N 1
ATOM 697 C CA . SER A 1 88 ? 11.642 0.574 2.810 1.00 78.06 88 SER A CA 1
ATOM 698 C C . SER A 1 88 ? 10.682 -0.363 3.551 1.00 78.06 88 SER A C 1
ATOM 700 O O . SER A 1 88 ? 9.616 -0.706 3.038 1.00 78.06 88 SER A O 1
ATOM 702 N N . ASN A 1 89 ? 11.051 -0.796 4.757 1.00 85.12 89 ASN A N 1
ATOM 703 C CA . ASN A 1 89 ? 10.116 -1.471 5.658 1.00 85.12 89 ASN A CA 1
ATOM 704 C C . ASN A 1 89 ? 9.255 -0.417 6.373 1.00 85.12 89 ASN A C 1
ATOM 706 O O . ASN A 1 89 ? 9.777 0.583 6.859 1.00 85.12 89 ASN A O 1
ATOM 710 N N . VAL A 1 90 ? 7.943 -0.645 6.447 1.00 89.38 90 VAL A N 1
ATOM 711 C CA . VAL A 1 90 ? 7.003 0.252 7.134 1.00 89.38 90 VAL A CA 1
ATOM 712 C C . VAL A 1 90 ? 6.564 -0.399 8.441 1.00 89.38 90 VAL A C 1
ATOM 714 O O . VAL A 1 90 ? 6.034 -1.509 8.427 1.00 89.38 90 VAL A O 1
ATOM 717 N N . LEU A 1 91 ? 6.744 0.303 9.560 1.00 89.75 91 LEU A N 1
ATOM 718 C CA . LEU A 1 91 ? 6.180 -0.069 10.856 1.00 89.75 91 LEU A CA 1
ATOM 719 C C . LEU A 1 91 ? 5.013 0.869 11.177 1.00 89.75 91 LEU A C 1
ATOM 721 O O . LEU A 1 91 ? 5.192 2.082 11.255 1.00 89.75 91 LEU A O 1
ATOM 725 N N . VAL A 1 92 ? 3.815 0.314 11.365 1.00 89.56 92 VAL A N 1
ATOM 726 C CA . VAL A 1 92 ? 2.619 1.093 11.715 1.00 89.56 92 VAL A CA 1
ATOM 727 C C . VAL A 1 92 ? 2.329 0.928 13.204 1.00 89.56 92 VAL A C 1
ATOM 729 O O . VAL A 1 92 ? 2.002 -0.168 13.658 1.00 89.56 92 VAL A O 1
ATOM 732 N N . ILE A 1 93 ? 2.410 2.023 13.959 1.00 90.94 93 ILE A N 1
ATOM 733 C CA . ILE A 1 93 ? 2.177 2.056 15.410 1.00 90.94 93 ILE A CA 1
ATOM 734 C C . ILE A 1 93 ? 0.828 2.725 15.691 1.00 90.94 93 ILE A C 1
ATOM 736 O O . ILE A 1 93 ? 0.457 3.695 15.035 1.00 90.94 93 ILE A O 1
ATOM 740 N N . GLY A 1 94 ? 0.068 2.202 16.655 1.00 91.62 94 GLY A N 1
ATOM 741 C CA . GLY A 1 94 ? -1.178 2.827 17.107 1.00 91.62 94 GLY A CA 1
ATOM 742 C C . GLY A 1 94 ? -2.023 1.925 18.010 1.00 91.62 94 GLY A C 1
ATOM 743 O O . GLY A 1 94 ? -1.780 0.714 18.052 1.00 91.62 94 GLY A O 1
ATOM 744 N N . PRO A 1 95 ? -3.056 2.468 18.678 1.00 94.25 95 PRO A N 1
ATOM 745 C CA . PRO A 1 95 ? -3.907 1.729 19.614 1.00 94.25 95 PRO A CA 1
ATOM 746 C C . PRO A 1 95 ? -4.707 0.616 18.927 1.00 94.25 95 PRO A C 1
ATOM 748 O O . PRO A 1 95 ? -4.944 0.643 17.715 1.00 94.25 95 PRO A O 1
ATOM 751 N N . THR A 1 96 ? -5.125 -0.399 19.678 1.00 91.38 96 THR A N 1
ATOM 752 C CA . THR A 1 96 ? -5.962 -1.489 19.153 1.00 91.38 96 THR A CA 1
ATOM 753 C C . THR A 1 96 ? -7.268 -0.932 18.573 1.00 91.38 96 THR A C 1
ATOM 755 O O . THR A 1 96 ? -7.817 0.033 19.089 1.00 91.38 96 THR A O 1
ATOM 758 N N . GLY A 1 97 ? -7.747 -1.493 17.458 1.00 87.69 97 GLY A N 1
ATOM 759 C CA . GLY A 1 97 ? -8.976 -1.026 16.798 1.00 87.69 97 GLY A CA 1
ATOM 760 C C . GLY A 1 97 ? -8.819 0.182 15.864 1.00 87.69 97 GLY A C 1
ATOM 761 O O . GLY A 1 97 ? -9.747 0.483 15.127 1.00 87.69 97 GLY A O 1
ATOM 762 N N . SER A 1 98 ? -7.641 0.814 15.777 1.00 88.31 98 SER A N 1
ATOM 763 C CA . SER A 1 98 ? -7.401 1.980 14.899 1.00 88.31 98 SER A CA 1
ATOM 764 C C . SER A 1 98 ? -7.332 1.680 13.390 1.00 88.31 98 SER A C 1
ATOM 766 O O . SER A 1 98 ? -6.949 2.541 12.604 1.00 88.31 98 SER A O 1
ATOM 768 N N . GLY A 1 99 ? -7.615 0.444 12.971 1.00 89.69 99 GLY A N 1
ATOM 769 C CA . GLY A 1 99 ? -7.637 0.072 11.555 1.00 89.69 99 GLY A CA 1
ATOM 770 C C . GLY A 1 99 ? -6.280 -0.228 10.903 1.00 89.69 99 GLY A C 1
ATOM 771 O O . GLY A 1 99 ? -6.233 -0.353 9.688 1.00 89.69 99 GLY A O 1
ATOM 772 N N . LYS A 1 100 ? -5.178 -0.419 11.646 1.00 92.56 100 LYS A N 1
ATOM 773 C CA . LYS A 1 100 ? -3.844 -0.744 11.066 1.00 92.56 100 LYS A CA 1
ATOM 774 C C . LYS A 1 100 ? -3.846 -1.997 10.179 1.00 92.56 100 LYS A C 1
ATOM 776 O O . LYS A 1 100 ? -3.318 -1.991 9.072 1.00 92.56 100 LYS A O 1
ATOM 781 N N . THR A 1 101 ? -4.472 -3.072 10.650 1.00 91.69 101 THR A N 1
ATOM 782 C CA . THR A 1 101 ? -4.597 -4.318 9.878 1.00 91.69 101 THR A CA 1
ATOM 783 C C . THR A 1 101 ? -5.546 -4.148 8.693 1.00 91.69 101 THR A C 1
ATOM 785 O O . THR A 1 101 ? -5.304 -4.707 7.625 1.00 91.69 101 THR A O 1
ATOM 788 N N . LEU A 1 102 ? -6.609 -3.351 8.860 1.00 91.81 102 LEU A N 1
ATOM 789 C CA . LEU A 1 102 ? -7.542 -3.024 7.781 1.00 91.81 102 LEU A CA 1
ATOM 790 C C . LEU A 1 102 ? -6.834 -2.225 6.682 1.00 91.81 102 LEU A C 1
ATOM 792 O O . LEU A 1 102 ? -6.995 -2.539 5.513 1.00 91.81 102 LEU A O 1
ATOM 796 N N . LEU A 1 103 ? -5.983 -1.274 7.060 1.00 92.12 103 LEU A N 1
ATOM 797 C CA . LEU A 1 103 ? -5.147 -0.478 6.166 1.00 92.12 103 LEU A CA 1
ATOM 798 C C . LEU A 1 103 ? -4.240 -1.358 5.300 1.00 92.12 103 LEU A C 1
ATOM 800 O O . LEU A 1 103 ? -4.273 -1.233 4.079 1.00 92.12 103 LEU A O 1
ATOM 804 N N . ALA A 1 104 ? -3.514 -2.306 5.898 1.00 91.38 104 ALA A N 1
ATOM 805 C CA . ALA A 1 104 ? -2.681 -3.244 5.142 1.00 91.38 104 ALA A CA 1
ATOM 806 C C . ALA A 1 104 ? -3.508 -4.161 4.218 1.00 91.38 104 ALA A C 1
ATOM 808 O O . ALA A 1 104 ? -3.172 -4.343 3.048 1.00 91.38 104 ALA A O 1
ATOM 809 N N . ARG A 1 105 ? -4.628 -4.700 4.717 1.00 91.25 105 ARG A N 1
ATOM 810 C CA . ARG A 1 105 ? -5.506 -5.593 3.945 1.00 91.25 105 ARG A CA 1
ATOM 811 C C . ARG A 1 105 ? -6.182 -4.874 2.774 1.00 91.25 105 ARG A C 1
ATOM 813 O O . ARG A 1 105 ? -6.311 -5.455 1.702 1.00 91.25 105 ARG A O 1
ATOM 820 N N . THR A 1 106 ? -6.627 -3.637 2.965 1.00 92.94 106 THR A N 1
ATOM 821 C CA . THR A 1 106 ? -7.232 -2.823 1.905 1.00 92.94 106 THR A CA 1
ATOM 822 C C . THR A 1 106 ? -6.197 -2.449 0.855 1.00 92.94 106 THR A C 1
ATOM 824 O O . THR A 1 106 ? -6.470 -2.586 -0.332 1.00 92.94 106 THR A O 1
ATOM 827 N N . LEU A 1 107 ? -4.994 -2.048 1.273 1.00 90.81 107 LEU A N 1
ATOM 828 C CA . LEU A 1 107 ? -3.908 -1.726 0.352 1.00 90.81 107 LEU A CA 1
ATOM 829 C C . LEU A 1 107 ? -3.583 -2.904 -0.577 1.00 90.81 107 LEU A C 1
ATOM 831 O O . LEU A 1 107 ? -3.458 -2.715 -1.783 1.00 90.81 107 LEU A O 1
ATOM 835 N N . ALA A 1 108 ? -3.516 -4.119 -0.028 1.00 91.88 108 ALA A N 1
ATOM 836 C CA . ALA A 1 108 ? -3.299 -5.327 -0.814 1.00 91.88 108 ALA A CA 1
ATOM 837 C C . ALA A 1 108 ? -4.403 -5.579 -1.851 1.00 91.88 108 ALA A C 1
ATOM 839 O O . ALA A 1 108 ? -4.102 -5.903 -2.994 1.00 91.88 108 ALA A O 1
ATOM 840 N N . LYS A 1 109 ? -5.672 -5.383 -1.464 1.00 90.00 109 LYS A N 1
ATOM 841 C CA . LYS A 1 109 ? -6.822 -5.535 -2.368 1.00 90.00 109 LYS A CA 1
ATOM 842 C C . LYS A 1 109 ? -6.807 -4.525 -3.512 1.00 90.00 109 LYS A C 1
ATOM 844 O O . LYS A 1 109 ? -7.120 -4.886 -4.634 1.00 90.00 109 LYS A O 1
ATOM 849 N N . VAL A 1 110 ? -6.463 -3.269 -3.226 1.00 89.31 110 VAL A N 1
ATOM 850 C CA . VAL A 1 110 ? -6.423 -2.201 -4.240 1.00 89.31 110 VAL A CA 1
ATOM 851 C C . VAL A 1 110 ? -5.311 -2.445 -5.261 1.00 89.31 110 VAL A C 1
ATOM 853 O O . VAL A 1 110 ? -5.466 -2.113 -6.430 1.00 89.31 110 VAL A O 1
ATOM 856 N N . LEU A 1 111 ? -4.188 -3.012 -4.821 1.00 87.81 111 LEU A N 1
ATOM 857 C CA . LEU A 1 111 ? -3.026 -3.270 -5.671 1.00 87.81 111 LEU A CA 1
ATOM 858 C C . LEU A 1 111 ? -3.049 -4.648 -6.344 1.00 87.81 111 LEU A C 1
ATOM 860 O O . LEU A 1 111 ? -2.122 -4.935 -7.094 1.00 87.81 111 LEU A O 1
ATOM 864 N N . ASP A 1 112 ? -4.053 -5.476 -6.049 1.00 88.69 112 ASP A N 1
ATOM 865 C CA . ASP A 1 112 ? -4.161 -6.874 -6.480 1.00 88.69 112 ASP A CA 1
ATOM 866 C C . ASP A 1 112 ? -2.861 -7.673 -6.271 1.00 88.69 112 ASP A C 1
ATOM 868 O O . ASP A 1 112 ? -2.344 -8.352 -7.157 1.00 88.69 112 ASP A O 1
ATOM 872 N N . VAL A 1 113 ? -2.278 -7.535 -5.075 1.00 87.69 113 VAL A N 1
ATOM 873 C CA . VAL A 1 113 ? -1.029 -8.215 -4.707 1.00 87.69 113 VAL A CA 1
ATOM 874 C C . VAL A 1 113 ? -1.267 -9.343 -3.713 1.00 87.69 113 VAL A C 1
ATOM 876 O O . VAL A 1 113 ? -2.102 -9.207 -2.811 1.00 87.69 113 VAL A O 1
ATOM 879 N N . PRO A 1 114 ? -0.478 -10.431 -3.790 1.00 91.12 114 PRO A N 1
ATOM 880 C CA . PRO A 1 114 ? -0.500 -11.461 -2.764 1.00 91.12 114 PRO A CA 1
ATOM 881 C C . PRO A 1 114 ? -0.118 -10.857 -1.406 1.00 91.12 114 PRO A C 1
ATOM 883 O O . PRO A 1 114 ? 0.912 -10.195 -1.265 1.00 91.12 114 PRO A O 1
ATOM 886 N N . PHE A 1 115 ? -0.956 -11.090 -0.392 1.00 90.88 115 PHE A N 1
ATOM 887 C CA . PHE A 1 115 ? -0.787 -10.527 0.947 1.00 90.88 115 PHE A CA 1
ATOM 888 C C . PHE A 1 115 ? -0.823 -11.608 2.022 1.00 90.88 115 PHE A C 1
ATOM 890 O O . PHE A 1 115 ? -1.814 -12.321 2.179 1.00 90.88 115 PHE A O 1
ATOM 897 N N . SER A 1 116 ? 0.259 -11.690 2.794 1.00 89.88 116 SER A N 1
ATOM 898 C CA . SER A 1 116 ? 0.408 -12.597 3.930 1.00 89.88 116 SER A CA 1
ATOM 899 C C . SER A 1 116 ? 0.299 -11.837 5.251 1.00 89.88 116 SER A C 1
ATOM 901 O O . SER A 1 116 ? 0.958 -10.811 5.433 1.00 89.88 116 SER A O 1
ATOM 903 N N . VAL A 1 117 ? -0.474 -12.371 6.197 1.00 90.44 117 VAL A N 1
ATOM 904 C CA . VAL A 1 117 ? -0.529 -11.887 7.585 1.00 90.44 117 VAL A CA 1
ATOM 905 C C . VAL A 1 117 ? 0.126 -12.929 8.479 1.00 90.44 117 VAL A C 1
ATOM 907 O O . VAL A 1 117 ? -0.257 -14.095 8.421 1.00 90.44 117 VAL A O 1
ATOM 910 N N . SER A 1 118 ? 1.065 -12.498 9.317 1.00 88.00 118 SER A N 1
ATOM 911 C CA . SER A 1 118 ? 1.757 -13.363 10.273 1.00 88.00 118 SER A CA 1
ATOM 912 C C . SER A 1 118 ? 1.806 -12.689 11.640 1.00 88.00 118 SER A C 1
ATOM 914 O O . SER A 1 118 ? 2.134 -11.504 11.730 1.00 88.00 118 SER A O 1
ATOM 916 N N . ASP A 1 119 ? 1.518 -13.446 12.697 1.00 86.56 119 ASP A N 1
ATOM 917 C CA . ASP A 1 119 ? 1.631 -12.970 14.076 1.00 86.56 119 ASP A CA 1
ATOM 918 C C . ASP A 1 119 ? 3.074 -13.135 14.571 1.00 86.56 119 ASP A C 1
ATOM 920 O O . ASP A 1 119 ? 3.642 -14.228 14.536 1.00 86.56 119 ASP A O 1
ATOM 924 N N . ALA A 1 120 ? 3.679 -12.046 15.057 1.00 78.00 120 ALA A N 1
ATOM 925 C CA . ALA A 1 120 ? 5.081 -12.041 15.488 1.00 78.00 120 ALA A CA 1
ATOM 926 C C . ALA A 1 120 ? 5.339 -12.943 16.710 1.00 78.00 120 ALA A C 1
ATOM 928 O O . ALA A 1 120 ? 6.428 -13.495 16.853 1.00 78.00 120 ALA A O 1
ATOM 929 N N . THR A 1 121 ? 4.332 -13.135 17.570 1.00 78.75 121 THR A N 1
ATOM 930 C CA . THR A 1 121 ? 4.435 -13.959 18.785 1.00 78.75 121 THR A CA 1
ATOM 931 C C . THR A 1 121 ? 4.729 -15.427 18.472 1.00 78.75 121 THR A C 1
ATOM 933 O O . THR A 1 121 ? 5.438 -16.083 19.229 1.00 78.75 121 THR A O 1
ATOM 936 N N . SER A 1 122 ? 4.241 -15.947 17.341 1.00 69.75 122 SER A N 1
ATOM 937 C CA . SER A 1 122 ? 4.496 -17.334 16.932 1.00 69.75 122 SER A CA 1
ATOM 938 C C . SER A 1 122 ? 5.938 -17.577 16.481 1.00 69.75 122 SER A C 1
ATOM 940 O O . SER A 1 122 ? 6.365 -18.725 16.432 1.00 69.75 122 SER A O 1
ATOM 942 N N . PHE A 1 123 ? 6.693 -16.522 16.156 1.00 66.44 123 PHE A N 1
ATOM 943 C CA . PHE A 1 123 ? 8.047 -16.643 15.610 1.00 66.44 123 PHE A CA 1
ATOM 944 C C . PHE A 1 123 ? 9.140 -16.628 16.688 1.00 66.44 123 PHE A C 1
ATOM 946 O O . PHE A 1 123 ? 10.239 -17.125 16.462 1.00 66.44 123 PHE A O 1
ATOM 953 N N . THR A 1 124 ? 8.849 -16.069 17.866 1.00 65.62 124 THR A N 1
ATOM 954 C CA . THR A 1 124 ? 9.820 -15.912 18.961 1.00 65.62 124 THR A CA 1
ATOM 955 C C . THR A 1 124 ? 9.636 -16.912 20.097 1.00 65.62 124 THR A C 1
ATOM 957 O O . THR A 1 124 ? 10.463 -16.938 21.009 1.00 65.62 124 THR A O 1
ATOM 960 N N . GLN A 1 125 ? 8.597 -17.759 20.058 1.00 62.12 125 GLN A N 1
ATOM 961 C CA . GLN A 1 125 ? 8.474 -18.871 20.998 1.00 62.12 125 GLN A CA 1
ATOM 962 C C . GLN A 1 125 ? 9.617 -19.859 20.726 1.00 62.12 125 GLN A C 1
ATOM 964 O O . GLN A 1 125 ? 9.562 -20.662 19.793 1.00 62.12 125 GLN A O 1
ATOM 969 N N . ALA A 1 126 ? 10.686 -19.741 21.518 1.00 49.53 126 ALA A N 1
ATOM 970 C CA . ALA A 1 126 ? 11.862 -20.595 21.468 1.00 49.53 126 ALA A CA 1
ATOM 971 C C . ALA A 1 126 ? 11.420 -22.065 21.556 1.00 49.53 126 ALA A C 1
ATOM 973 O O . ALA A 1 126 ? 10.995 -22.534 22.609 1.00 49.53 126 ALA A O 1
ATOM 974 N N . GLY A 1 127 ? 11.438 -22.760 20.416 1.00 49.16 127 GLY A N 1
ATOM 975 C CA . GLY A 1 127 ? 10.957 -24.138 20.308 1.00 49.16 127 GLY A CA 1
ATOM 976 C C . GLY A 1 127 ? 10.577 -24.594 18.898 1.00 49.16 127 GLY A C 1
ATOM 977 O O . GLY A 1 127 ? 10.644 -25.784 18.621 1.00 49.16 127 GLY A O 1
ATOM 978 N N . CYS A 1 128 ? 10.254 -23.692 17.967 1.00 50.75 128 CYS A N 1
ATOM 979 C CA . CYS A 1 128 ? 9.971 -24.082 16.578 1.00 50.75 128 CYS A CA 1
ATOM 980 C C . CYS A 1 128 ? 11.230 -24.045 15.697 1.00 50.75 128 CYS A C 1
ATOM 982 O O . CYS A 1 128 ? 11.306 -23.300 14.723 1.00 50.75 128 CYS A O 1
ATOM 984 N N . GLN A 1 129 ? 12.232 -24.866 16.021 1.00 52.97 129 GLN A N 1
ATOM 985 C CA . GLN A 1 129 ? 13.168 -25.315 14.989 1.00 52.97 129 GLN A CA 1
ATOM 986 C C . GLN A 1 129 ? 12.427 -26.320 14.089 1.00 52.97 129 GLN A C 1
ATOM 988 O O . GLN A 1 129 ? 11.758 -27.220 14.588 1.00 52.97 129 GLN A O 1
ATOM 993 N N . SER A 1 130 ? 12.578 -26.182 12.767 1.00 48.03 130 SER A N 1
ATOM 994 C CA . SER A 1 130 ? 12.306 -27.204 11.729 1.00 48.03 130 SER A CA 1
ATOM 995 C C . SER A 1 130 ? 10.905 -27.407 11.121 1.00 48.03 130 SER A C 1
ATOM 997 O O . SER A 1 130 ? 10.758 -28.318 10.312 1.00 48.03 130 SER A O 1
ATOM 999 N N . LEU A 1 131 ? 9.906 -26.542 11.335 1.00 45.00 131 LEU A N 1
ATOM 1000 C CA . LEU A 1 131 ? 8.676 -26.596 10.521 1.00 45.00 131 LEU A CA 1
ATOM 1001 C C . LEU A 1 131 ? 8.515 -25.364 9.625 1.00 45.00 131 LEU A C 1
ATOM 1003 O O . LEU A 1 131 ? 7.828 -24.400 9.933 1.00 45.00 131 LEU A O 1
ATOM 1007 N N . SER A 1 132 ? 9.090 -25.517 8.433 1.00 45.88 132 SER A N 1
ATOM 1008 C CA . SER A 1 132 ? 8.479 -25.087 7.179 1.00 45.88 132 SER A CA 1
ATOM 1009 C C . SER A 1 132 ? 8.595 -23.604 6.784 1.00 45.88 132 SER A C 1
ATOM 1011 O O . SER A 1 132 ? 7.652 -22.829 6.891 1.00 45.88 132 SER A O 1
ATOM 1013 N N . LEU A 1 133 ? 9.668 -23.279 6.047 1.00 44.03 133 LEU A N 1
ATOM 1014 C CA . LEU A 1 133 ? 9.624 -22.309 4.928 1.00 44.03 133 LEU A CA 1
ATOM 1015 C C . LEU A 1 133 ? 8.795 -22.839 3.731 1.00 44.03 133 LEU A C 1
ATOM 1017 O O . LEU A 1 133 ? 9.032 -22.506 2.574 1.00 44.03 133 LEU A O 1
ATOM 1021 N N . ARG A 1 134 ? 7.822 -23.705 4.002 1.00 44.59 134 ARG A N 1
ATOM 1022 C CA . ARG A 1 134 ? 6.817 -24.202 3.074 1.00 44.59 134 ARG A CA 1
ATOM 1023 C C . ARG A 1 134 ? 5.488 -24.161 3.818 1.00 44.59 134 ARG A C 1
ATOM 1025 O O . ARG A 1 134 ? 4.854 -25.183 4.056 1.00 44.59 134 ARG A O 1
ATOM 1032 N N . VAL A 1 135 ? 5.122 -22.977 4.301 1.00 40.09 135 VAL A N 1
ATOM 1033 C CA . VAL A 1 135 ? 3.750 -22.737 4.741 1.00 40.09 135 VAL A CA 1
ATOM 1034 C C . VAL A 1 135 ? 2.929 -22.733 3.450 1.00 40.09 135 VAL A C 1
ATOM 1036 O O . VAL A 1 135 ? 3.125 -21.822 2.640 1.00 40.09 135 VAL A O 1
ATOM 1039 N N . PRO A 1 136 ? 2.084 -23.744 3.171 1.00 36.62 136 PRO A N 1
ATOM 1040 C CA . PRO A 1 136 ? 1.086 -23.572 2.135 1.00 36.62 136 PRO A CA 1
ATOM 1041 C C . PRO A 1 136 ? 0.259 -22.353 2.537 1.00 36.62 136 PRO A C 1
ATOM 1043 O O . PRO A 1 136 ? -0.121 -22.190 3.700 1.00 36.62 136 PRO A O 1
ATOM 1046 N N . ILE A 1 137 ? 0.060 -21.458 1.579 1.00 44.06 137 ILE A N 1
ATOM 1047 C CA . ILE A 1 137 ? -0.801 -20.286 1.688 1.00 44.06 137 ILE A CA 1
ATOM 1048 C C . ILE A 1 137 ? -2.234 -20.827 1.760 1.00 44.06 137 ILE A C 1
ATOM 1050 O O . ILE A 1 137 ? -2.964 -20.802 0.777 1.00 44.06 137 ILE A O 1
ATOM 1054 N N . ASP A 1 138 ? -2.613 -21.412 2.896 1.00 37.62 138 ASP A N 1
ATOM 1055 C CA . ASP A 1 138 ? -3.922 -22.022 3.074 1.00 37.62 138 ASP A CA 1
ATOM 1056 C C . ASP A 1 138 ? -4.863 -21.010 3.721 1.00 37.62 138 ASP A C 1
ATOM 1058 O O . ASP A 1 138 ? -4.906 -20.769 4.933 1.00 37.62 138 ASP A O 1
ATOM 1062 N N . PHE A 1 139 ? -5.589 -20.343 2.833 1.00 48.09 139 PHE A N 1
ATOM 1063 C CA . PHE A 1 139 ? -6.594 -19.340 3.117 1.00 48.09 139 PHE A CA 1
ATOM 1064 C C . PHE A 1 139 ? -7.899 -20.042 3.526 1.00 48.09 139 PHE A C 1
ATOM 1066 O O . PHE A 1 139 ? -8.871 -20.046 2.776 1.00 48.09 139 PHE A O 1
ATOM 1073 N N . SER A 1 140 ? -7.977 -20.651 4.716 1.00 40.12 140 SER A N 1
ATOM 1074 C CA . SER A 1 140 ? -9.294 -21.011 5.262 1.00 40.12 140 SER A CA 1
ATOM 1075 C C . SER A 1 140 ? -9.370 -21.214 6.772 1.00 40.12 140 SER A C 1
ATOM 1077 O O . SER A 1 140 ? -8.836 -22.152 7.351 1.00 40.12 140 SER A O 1
ATOM 1079 N N . LYS A 1 141 ? -10.164 -20.325 7.383 1.00 45.69 141 LYS A N 1
ATOM 1080 C CA . LYS A 1 141 ? -11.019 -20.554 8.558 1.00 45.69 141 LYS A CA 1
ATOM 1081 C C . LYS A 1 141 ? -10.377 -21.314 9.727 1.00 45.69 141 LYS A C 1
ATOM 1083 O O . LYS A 1 141 ? -10.807 -22.412 10.076 1.00 45.69 141 LYS A O 1
ATOM 1088 N N . LYS A 1 142 ? -9.493 -20.651 10.479 1.00 42.03 142 LYS A N 1
ATOM 1089 C CA . LYS A 1 142 ? -9.268 -21.037 11.880 1.00 42.03 142 LYS A CA 1
ATOM 1090 C C . LYS A 1 142 ? -10.365 -20.426 12.749 1.00 42.03 142 LYS A C 1
ATOM 1092 O O . LYS A 1 142 ? -10.251 -19.328 13.287 1.00 42.03 142 LYS A O 1
ATOM 1097 N N . LEU A 1 143 ? -11.482 -21.147 12.788 1.00 40.53 14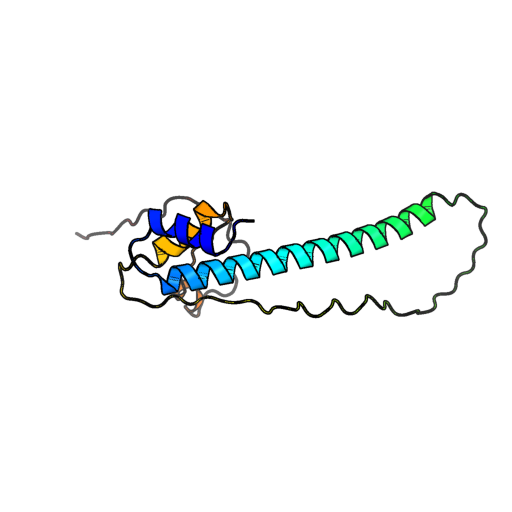3 LEU A N 1
ATOM 1098 C CA . LEU A 1 143 ? -12.600 -20.930 13.691 1.00 40.53 143 LEU A CA 1
ATOM 1099 C C . LEU A 1 143 ? -12.061 -20.863 15.128 1.00 40.53 143 LEU A C 1
ATOM 1101 O O . LEU A 1 143 ? -11.563 -21.850 15.669 1.00 40.53 143 LEU A O 1
ATOM 1105 N N . CYS A 1 144 ? -12.161 -19.684 15.738 1.00 44.47 144 CYS A N 1
ATOM 1106 C CA . CYS A 1 144 ? -11.944 -19.468 17.160 1.00 44.47 144 CYS A CA 1
ATOM 1107 C C . CYS A 1 144 ? -13.004 -20.258 17.944 1.00 44.47 144 CYS A C 1
ATOM 1109 O O . CYS A 1 144 ? -14.085 -19.755 18.246 1.00 44.47 144 CYS A O 1
ATOM 1111 N N . ARG A 1 145 ? -12.724 -21.528 18.254 1.00 39.50 145 ARG A N 1
ATOM 1112 C CA . ARG A 1 145 ? -13.518 -22.306 19.208 1.00 39.50 145 ARG A CA 1
ATOM 1113 C C . ARG A 1 145 ? -12.978 -22.051 20.611 1.00 39.50 145 ARG A C 1
ATOM 1115 O O . ARG A 1 145 ? -12.143 -22.776 21.142 1.00 39.50 145 ARG A O 1
ATOM 1122 N N . ARG A 1 146 ? -13.491 -20.973 21.198 1.00 42.16 146 ARG A N 1
ATOM 1123 C CA . ARG A 1 146 ? -13.404 -20.632 22.618 1.00 42.16 146 ARG A CA 1
ATOM 1124 C C . ARG A 1 146 ? -14.130 -21.725 23.414 1.00 42.16 146 ARG A C 1
ATOM 1126 O O . ARG A 1 146 ? -15.354 -21.696 23.518 1.00 42.16 146 ARG A O 1
ATOM 1133 N N . ARG A 1 147 ? -13.396 -22.716 23.935 1.00 45.81 147 ARG A N 1
ATOM 1134 C CA . ARG A 1 147 ? -13.919 -23.651 24.945 1.00 45.81 147 ARG A CA 1
ATOM 1135 C C . ARG A 1 147 ? -14.256 -22.842 26.204 1.00 45.81 147 ARG A C 1
ATOM 1137 O O . ARG A 1 147 ? -13.364 -22.460 26.952 1.00 45.81 147 ARG A O 1
ATOM 1144 N N . ARG A 1 148 ? -15.542 -22.528 26.396 1.00 54.25 148 ARG A N 1
ATOM 1145 C CA . ARG A 1 148 ? -16.114 -22.251 27.722 1.00 54.25 148 ARG A CA 1
ATOM 1146 C C . ARG A 1 148 ? -16.326 -23.597 28.411 1.00 54.25 148 ARG A C 1
ATOM 1148 O O . ARG A 1 148 ? -16.795 -24.530 27.765 1.00 54.25 148 ARG A O 1
ATOM 1155 N N . GLY A 1 149 ? -15.937 -23.678 29.677 1.00 52.00 149 GLY A N 1
ATOM 1156 C CA . GLY A 1 149 ? -16.074 -24.881 30.487 1.00 52.00 149 GLY A CA 1
ATOM 1157 C C . GLY A 1 149 ? -17.514 -25.215 30.869 1.00 52.00 149 GLY A C 1
ATOM 1158 O O . GLY A 1 149 ? -18.397 -24.356 30.862 1.00 52.00 149 GLY A O 1
ATOM 1159 N N . ARG A 1 150 ? -17.695 -26.479 31.229 1.00 45.25 150 ARG A N 1
ATOM 1160 C CA . ARG A 1 150 ? -18.257 -26.950 32.494 1.00 45.25 150 ARG A CA 1
ATOM 1161 C C . ARG A 1 150 ? -17.629 -28.306 32.780 1.00 45.25 150 ARG A C 1
ATOM 1163 O O . ARG A 1 150 ? -17.339 -29.007 31.784 1.00 45.25 150 ARG A O 1
#

Organism: NCBI:txid181124

Secondary structure (DSSP, 8-state):
---HHHHHHHHHHH--S-HHHHHHHHHHHHHHHHHHHHHHHHHHHHHHHHHHHHHHHHS------------------------SS----------TTSSHHHHHHHHHHHTT-------THHHHSTT--SS-S-----------------

InterPro domains:
  IPR003959 ATPase, AAA-type, core [PF00004] (90-125)
  IPR027417 P-loop containing nucleoside triphosphate hydrolase [G3DSA:3.40.50.300] (1-135)
  IPR027417 P-loop containing nucleoside triphosphate hydrolase [SSF52540] (3-126)
  IPR050052 ATP-dependent Clp protease ATP-binding subunit ClpX [PTHR48102] (2-127)